Protein AF-A0A2P4XSS4-F1 (afdb_monomer)

InterPro domains:
  IPR000730 Proliferating cell nuclear antigen, PCNA [PR00339] (10-29)
  IPR000730 Proliferating cell nuclear antigen, PCNA [PR00339] (34-52)
  IPR000730 Proliferating cell nuclear antigen, PCNA [PR00339] (56-74)
  IPR000730 Proliferating cell nuclear antigen, PCNA [PTHR11352] (1-73)
  IPR000730 Proliferating cell nuclear antigen, PCNA [TIGR00590] (1-74)
  IPR022648 Proliferating cell nuclear antigen, PCNA, N-terminal [PF00705] (1-73)
  IPR022659 Proliferating cell nuclear antigen, PCNA, conserved site [PS01251] (34-57)
  IPR046938 DNA clamp superfamily [SSF55979] (1-72)

Solvent-accessible surface area (backbone atoms only — not comparable to full-atom values): 4341 Å² total; per-residue (Å²): 106,78,48,77,39,62,88,52,69,65,57,58,54,55,52,50,64,69,40,39,85,50,30,57,60,44,47,41,38,36,37,79,66,23,42,35,33,68,44,55,25,95,84,68,82,51,76,50,77,49,77,48,50,39,87,75,34,79,40,66,46,44,78,56,77,43,73,42,82,43,71,50,65,128

Mean predicted aligned error: 4.02 Å

Organism: NCBI:txid4796

Nearest PDB structures (foldseek):
  2zvv-assembly2_B  TM=9.906E-01  e=8.356E-08  Arabidopsis thaliana
  3l0x-assembly1_A  TM=9.741E-01  e=2.437E-06  Saccharomyces cerevisiae
  7bup-assembly1_C  TM=9.842E-01  e=5.260E-06  Candida albicans SC5314
  1ge8-assembly1_A  TM=9.674E-01  e=3.934E-05  Pyrococcus furiosus
  5auj-assembly1_A  TM=9.605E-01  e=8.490E-05  Pyrococcus furiosus DSM 3638

Foldseek 3Di:
DWDFAAPDPVVVVVVLVVCLVFDQKWKWKQDPQFTWTW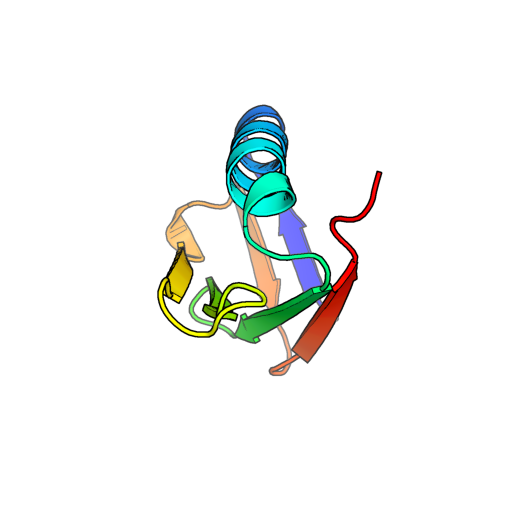DGGPVNPDIDIDTDGSVRTPDTDDPDIDIDIDGSYD

Radius of gyration: 12.58 Å; Cα contacts (8 Å, |Δi|>4): 138; chains: 1; bounding box: 31×25×30 Å

pLDDT: mean 89.77, std 5.76, range [54.47, 94.31]

Structure (mmCIF, N/CA/C/O backbone):
data_AF-A0A2P4XSS4-F1
#
_entry.id   AF-A0A2P4XSS4-F1
#
loop_
_atom_site.group_PDB
_atom_site.id
_atom_site.type_symbol
_atom_site.label_atom_id
_atom_site.label_alt_id
_atom_site.label_comp_id
_atom_site.label_asym_id
_atom_site.label_entity_id
_atom_site.label_seq_id
_atom_site.pdbx_PDB_ins_code
_atom_site.Cartn_x
_atom_site.Cartn_y
_atom_site.Cartn_z
_atom_site.occupancy
_atom_site.B_iso_or_equiv
_atom_site.auth_seq_id
_atom_site.auth_comp_id
_atom_site.auth_asym_id
_atom_site.auth_atom_id
_atom_site.pdbx_PDB_model_num
ATOM 1 N N . MET A 1 1 ? -14.449 -11.817 5.481 1.00 81.62 1 MET A N 1
ATOM 2 C CA . MET A 1 1 ? -14.878 -10.494 4.992 1.00 81.62 1 MET A CA 1
ATOM 3 C C . MET A 1 1 ? -13.734 -9.517 5.235 1.00 81.62 1 MET A C 1
ATOM 5 O O . MET A 1 1 ? -13.016 -9.695 6.217 1.00 81.62 1 MET A O 1
ATOM 9 N N . PHE A 1 2 ? -13.510 -8.573 4.319 1.00 90.12 2 PHE A N 1
ATOM 10 C CA . PHE A 1 2 ? -12.508 -7.513 4.462 1.00 90.12 2 PHE A CA 1
ATOM 11 C C . PHE A 1 2 ? -13.210 -6.160 4.362 1.00 90.12 2 PHE A C 1
ATOM 13 O O . PHE A 1 2 ? -13.976 -5.944 3.427 1.00 90.12 2 PHE A O 1
ATOM 20 N N . GLU A 1 3 ? -12.970 -5.285 5.331 1.00 91.88 3 GLU A N 1
ATOM 21 C CA . GLU A 1 3 ? -13.531 -3.940 5.375 1.00 91.88 3 GLU A CA 1
ATOM 22 C C . GLU A 1 3 ? -12.485 -2.982 5.945 1.00 91.88 3 GLU A C 1
ATOM 24 O O . GLU A 1 3 ? -11.935 -3.219 7.018 1.00 91.88 3 GLU A O 1
ATOM 29 N N . ALA A 1 4 ? -12.191 -1.904 5.222 1.00 91.44 4 ALA A N 1
ATOM 30 C CA . ALA A 1 4 ? -11.244 -0.886 5.650 1.00 91.44 4 ALA A CA 1
ATOM 31 C C . ALA A 1 4 ? -11.788 0.499 5.295 1.00 91.44 4 ALA A C 1
ATOM 33 O O . ALA A 1 4 ? -12.095 0.780 4.137 1.00 91.44 4 ALA A O 1
ATOM 34 N N . ARG A 1 5 ? -11.896 1.373 6.293 1.00 91.69 5 ARG A N 1
ATOM 35 C CA . ARG A 1 5 ? -12.392 2.740 6.162 1.00 91.69 5 ARG A CA 1
ATOM 36 C C . ARG A 1 5 ? -11.302 3.713 6.567 1.00 91.69 5 ARG A C 1
ATOM 38 O O . ARG A 1 5 ? -10.830 3.700 7.701 1.00 91.69 5 ARG A O 1
ATOM 45 N N . LEU A 1 6 ? -10.91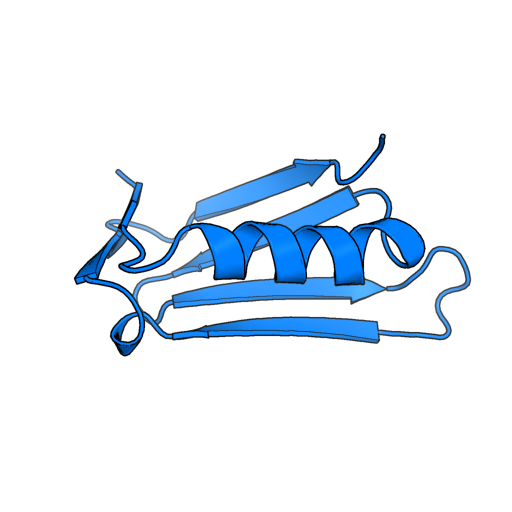5 4.567 5.630 1.00 90.06 6 LEU A N 1
ATOM 46 C CA . LEU A 1 6 ? -9.971 5.646 5.882 1.00 90.06 6 LEU A CA 1
ATOM 47 C C . LEU A 1 6 ? -10.725 6.938 6.202 1.00 90.06 6 LEU A C 1
ATOM 49 O O . LEU A 1 6 ? -11.708 7.237 5.524 1.00 90.06 6 LEU A O 1
ATOM 53 N N . PRO A 1 7 ? -10.228 7.749 7.151 1.00 87.19 7 PRO A N 1
ATOM 54 C C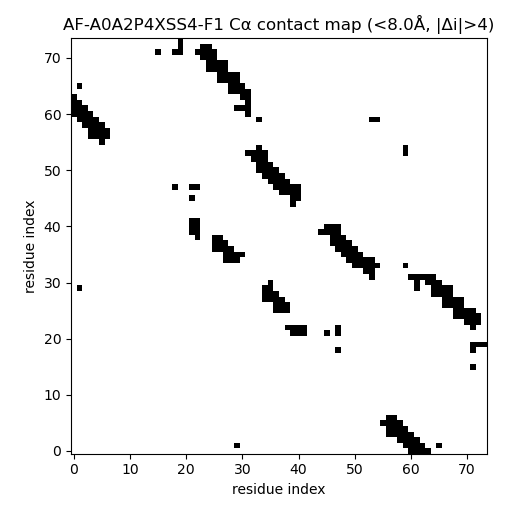A . PRO A 1 7 ? -10.819 9.053 7.446 1.00 87.19 7 PRO A CA 1
ATOM 55 C C . PRO A 1 7 ? -10.678 10.029 6.265 1.00 87.19 7 PRO A C 1
ATOM 57 O O . PRO A 1 7 ? -11.478 10.946 6.106 1.00 87.19 7 PRO A O 1
ATOM 60 N N . GLN A 1 8 ? -9.655 9.842 5.421 1.00 89.12 8 GLN A N 1
ATOM 61 C CA . GLN A 1 8 ? -9.348 10.709 4.284 1.00 89.12 8 GLN A CA 1
ATOM 62 C C . GLN A 1 8 ? -9.059 9.873 3.031 1.00 89.12 8 GLN A C 1
ATOM 64 O O . GLN A 1 8 ? -7.947 9.382 2.834 1.00 89.12 8 GLN A O 1
ATOM 69 N N . GLY A 1 9 ? -10.035 9.768 2.125 1.00 87.06 9 GLY A N 1
ATOM 70 C CA . GLY A 1 9 ? -9.880 9.024 0.863 1.00 87.06 9 GLY A CA 1
ATOM 71 C C . GLY A 1 9 ? -8.769 9.557 -0.057 1.00 87.06 9 GLY A C 1
ATOM 72 O O . GLY A 1 9 ? -8.234 8.819 -0.882 1.00 87.06 9 GLY A O 1
ATOM 73 N N . ARG A 1 10 ? -8.351 10.821 0.124 1.00 92.44 10 ARG A N 1
ATOM 74 C CA . ARG A 1 10 ? -7.229 11.429 -0.612 1.00 92.44 10 ARG A CA 1
ATOM 75 C C . ARG A 1 10 ? -5.922 10.651 -0.443 1.00 92.44 10 ARG A C 1
ATOM 77 O O . ARG A 1 10 ? -5.129 10.630 -1.378 1.00 92.44 10 ARG A O 1
ATOM 84 N N . ILE A 1 11 ? -5.709 10.012 0.708 1.00 89.94 11 ILE A N 1
ATOM 85 C CA . ILE A 1 11 ? -4.492 9.239 0.985 1.00 89.94 11 ILE A CA 1
ATOM 86 C C . ILE A 1 11 ? -4.353 8.093 -0.022 1.00 89.94 11 ILE A C 1
ATOM 88 O O . ILE A 1 11 ? -3.307 7.964 -0.648 1.00 89.94 11 ILE A O 1
ATOM 92 N N . VAL A 1 12 ? -5.425 7.327 -0.256 1.00 88.25 12 VAL A N 1
ATOM 93 C CA . VAL A 1 12 ? -5.418 6.230 -1.240 1.00 88.25 12 VAL A CA 1
ATOM 94 C C . VAL A 1 12 ? -5.114 6.759 -2.633 1.00 88.25 12 VAL A C 1
ATOM 96 O O . VAL A 1 12 ? -4.282 6.190 -3.328 1.00 88.25 12 VAL A O 1
ATOM 99 N N . LYS A 1 13 ? -5.731 7.882 -3.022 1.00 89.62 13 LYS A N 1
ATOM 100 C CA . LYS A 1 13 ? -5.480 8.498 -4.329 1.00 89.62 13 LYS A CA 1
ATOM 101 C C . LYS A 1 13 ? -4.006 8.864 -4.508 1.00 89.62 13 LYS A C 1
ATOM 103 O O . LYS A 1 13 ? -3.433 8.543 -5.536 1.00 89.62 13 LYS A O 1
ATOM 108 N N . LEU A 1 14 ? -3.393 9.508 -3.515 1.00 90.94 14 LEU A N 1
ATOM 109 C CA . LEU A 1 14 ? -1.979 9.890 -3.581 1.00 90.94 14 LEU A CA 1
ATOM 110 C C . LEU A 1 14 ? -1.049 8.671 -3.637 1.00 90.94 14 LEU A C 1
ATOM 112 O O . LEU A 1 14 ? -0.066 8.703 -4.366 1.00 90.94 14 LEU A O 1
ATOM 116 N N . ILE A 1 15 ? -1.370 7.602 -2.902 1.00 89.44 15 ILE A N 1
ATOM 117 C CA . ILE A 1 15 ? -0.604 6.348 -2.928 1.00 89.44 15 ILE A CA 1
ATOM 118 C C . ILE A 1 15 ? -0.684 5.699 -4.314 1.00 89.44 15 ILE A C 1
ATOM 120 O O . ILE A 1 15 ? 0.347 5.364 -4.887 1.00 89.44 15 ILE A O 1
ATOM 124 N N . VAL A 1 16 ? -1.888 5.565 -4.878 1.00 88.69 16 VAL A N 1
ATOM 125 C CA . VAL A 1 16 ? -2.083 4.970 -6.210 1.00 88.69 16 VAL A CA 1
ATOM 126 C C . VAL A 1 16 ? -1.390 5.804 -7.290 1.00 88.69 16 VAL A C 1
ATOM 128 O O . VAL A 1 16 ? -0.694 5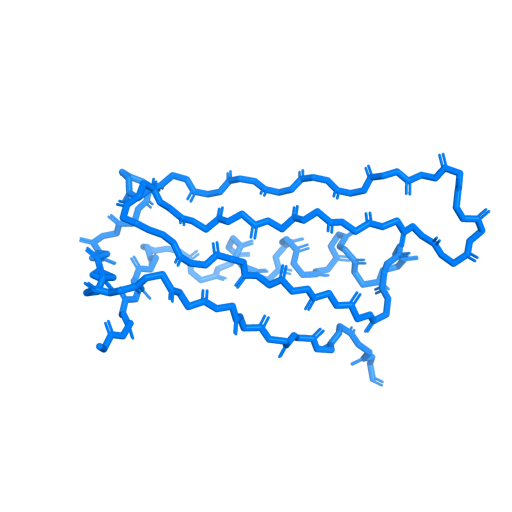.243 -8.129 1.00 88.69 16 VAL A O 1
ATOM 131 N N . GLU A 1 17 ? -1.502 7.135 -7.236 1.00 89.56 17 GLU A N 1
ATOM 132 C CA . GLU A 1 17 ? -0.801 8.043 -8.157 1.00 89.56 17 GLU A CA 1
ATOM 133 C C . GLU A 1 17 ? 0.725 7.915 -8.067 1.00 89.56 17 GLU A C 1
ATOM 135 O O . GLU A 1 17 ? 1.392 7.956 -9.091 1.00 89.56 17 GLU A O 1
ATOM 140 N N . ALA A 1 18 ? 1.287 7.716 -6.871 1.00 88.88 18 ALA A N 1
ATOM 141 C CA . ALA A 1 18 ? 2.728 7.512 -6.708 1.00 88.88 18 ALA A CA 1
ATOM 142 C C . ALA A 1 18 ? 3.206 6.137 -7.210 1.00 88.88 18 ALA A C 1
ATOM 144 O O . ALA A 1 18 ? 4.377 5.975 -7.544 1.00 88.88 18 ALA A O 1
ATOM 145 N N . MET A 1 19 ? 2.320 5.137 -7.234 1.00 88.12 19 MET A N 1
ATOM 146 C CA . MET A 1 19 ? 2.655 3.760 -7.607 1.00 88.12 19 MET A CA 1
ATOM 147 C C . MET A 1 19 ? 2.426 3.460 -9.091 1.00 88.12 19 MET A C 1
ATOM 149 O O . MET A 1 19 ? 3.145 2.631 -9.645 1.00 88.12 19 MET A O 1
ATO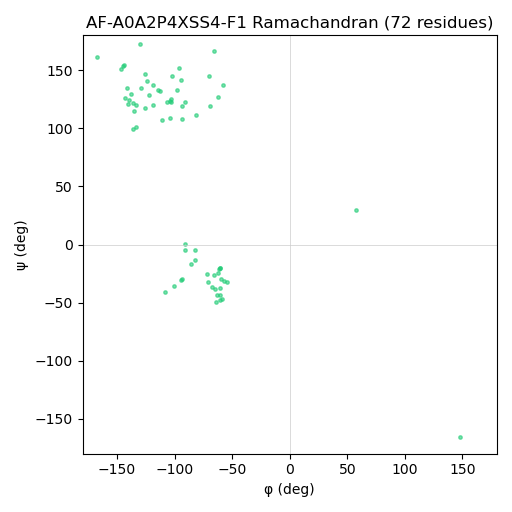M 153 N N . LYS A 1 20 ? 1.461 4.123 -9.743 1.00 86.69 20 LYS A N 1
ATOM 154 C CA . LYS A 1 20 ? 1.063 3.826 -11.133 1.00 86.69 20 LYS A CA 1
ATOM 155 C C . LYS A 1 20 ? 2.200 3.974 -12.152 1.00 86.69 20 LYS A C 1
ATOM 157 O O . LYS A 1 20 ? 2.201 3.276 -13.158 1.00 86.69 20 LYS A O 1
ATOM 162 N N . ASP A 1 21 ? 3.158 4.863 -11.883 1.00 85.94 21 ASP A N 1
ATOM 163 C CA . ASP A 1 21 ? 4.284 5.129 -12.786 1.00 85.94 21 ASP A CA 1
ATOM 164 C C . ASP A 1 21 ? 5.414 4.093 -12.629 1.00 85.94 21 ASP A C 1
ATOM 166 O O . ASP A 1 21 ? 6.312 4.026 -13.465 1.00 85.94 21 ASP A O 1
ATOM 170 N N . LEU A 1 22 ? 5.383 3.287 -11.559 1.00 87.44 22 LEU A N 1
ATOM 171 C CA . LEU A 1 22 ? 6.415 2.296 -11.237 1.00 87.44 22 LEU A CA 1
ATOM 172 C C . LEU A 1 22 ? 5.941 0.860 -11.461 1.00 87.44 22 LEU A C 1
ATOM 174 O O . LEU A 1 22 ? 6.706 0.033 -11.953 1.00 87.44 22 LEU A O 1
ATOM 178 N N . ILE A 1 23 ? 4.696 0.553 -11.091 1.00 87.94 23 ILE A N 1
ATOM 179 C CA . ILE A 1 23 ? 4.126 -0.794 -11.179 1.00 87.94 23 ILE A CA 1
ATOM 180 C C . ILE A 1 23 ? 2.843 -0.756 -12.010 1.00 87.94 23 ILE A C 1
ATOM 182 O O . ILE A 1 23 ? 2.053 0.179 -11.882 1.00 87.94 23 ILE A O 1
ATOM 186 N N . SER A 1 24 ? 2.622 -1.767 -12.853 1.00 87.19 24 SER A N 1
ATOM 187 C CA . SER A 1 24 ? 1.390 -1.915 -13.654 1.00 87.19 24 SER A CA 1
ATOM 188 C C . SER A 1 24 ? 0.350 -2.813 -12.978 1.00 87.19 24 SER A C 1
ATOM 190 O O . SER A 1 24 ? -0.857 -2.625 -13.147 1.00 87.19 24 SER A O 1
ATOM 192 N N . GLU A 1 25 ? 0.824 -3.780 -12.198 1.00 88.25 25 GLU A N 1
ATOM 193 C CA . GLU A 1 25 ? 0.022 -4.705 -11.408 1.00 88.25 25 GLU A CA 1
ATOM 194 C C . GLU A 1 25 ? 0.731 -5.018 -10.086 1.00 88.25 25 GLU A C 1
ATOM 196 O O . GLU A 1 25 ? 1.956 -4.909 -9.960 1.00 88.25 25 GLU A O 1
ATOM 201 N N . GLY A 1 26 ? -0.047 -5.380 -9.073 1.00 89.31 26 GLY A N 1
ATOM 202 C CA . GLY A 1 26 ? 0.485 -5.761 -7.775 1.00 89.31 26 GLY A CA 1
ATOM 203 C C . GLY A 1 26 ? -0.565 -6.414 -6.894 1.00 89.31 26 GLY A C 1
ATOM 204 O O . GLY A 1 26 ? -1.765 -6.266 -7.107 1.00 89.31 26 GLY A O 1
ATOM 205 N N . ASN A 1 27 ? -0.099 -7.128 -5.876 1.00 92.19 27 ASN A N 1
ATOM 206 C CA . ASN A 1 27 ? -0.963 -7.745 -4.881 1.00 92.19 27 ASN A CA 1
ATOM 207 C C . ASN A 1 27 ? -0.923 -6.924 -3.592 1.00 92.19 27 ASN A C 1
ATOM 209 O O . ASN A 1 27 ? 0.150 -6.665 -3.044 1.00 92.19 27 ASN A O 1
ATOM 213 N N . ILE A 1 28 ? -2.095 -6.503 -3.117 1.00 92.81 28 ILE A N 1
ATOM 214 C CA . ILE A 1 28 ? -2.262 -5.909 -1.792 1.00 92.81 28 ILE A C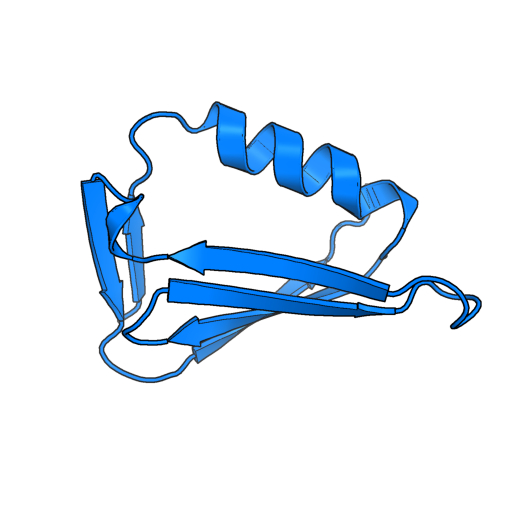A 1
ATOM 215 C C . ILE A 1 28 ? -2.646 -7.024 -0.822 1.00 92.81 28 ILE A C 1
ATOM 217 O O . ILE A 1 28 ? -3.775 -7.522 -0.827 1.00 92.81 28 ILE A O 1
ATOM 221 N N . ASP A 1 29 ? -1.714 -7.381 0.046 1.00 94.12 29 ASP A N 1
ATOM 222 C CA . ASP A 1 29 ? -1.909 -8.350 1.108 1.00 94.12 29 ASP A CA 1
ATOM 223 C C . ASP A 1 29 ? -2.597 -7.693 2.305 1.00 94.12 29 ASP A C 1
ATOM 225 O O . ASP A 1 29 ? -2.046 -6.852 3.018 1.00 94.12 29 ASP A O 1
ATOM 229 N N . CYS A 1 30 ? -3.838 -8.100 2.532 1.00 94.19 30 CYS A N 1
ATOM 230 C CA . CYS A 1 30 ? -4.662 -7.689 3.652 1.00 94.19 30 CYS A CA 1
ATOM 231 C C . CYS A 1 30 ? -4.502 -8.698 4.787 1.00 94.19 30 CYS A C 1
ATOM 233 O O . CYS A 1 30 ? -4.863 -9.868 4.653 1.00 94.19 30 CYS A O 1
ATOM 235 N N . THR A 1 31 ? -4.011 -8.244 5.934 1.00 93.94 31 THR A N 1
ATOM 236 C CA . THR A 1 31 ? -3.797 -9.070 7.131 1.00 93.94 31 THR A CA 1
ATOM 237 C C . THR A 1 31 ? -4.404 -8.391 8.352 1.00 93.94 31 THR A C 1
ATOM 239 O O . THR A 1 31 ? -4.814 -7.242 8.291 1.00 93.94 31 THR A O 1
ATOM 242 N N . LYS A 1 32 ? -4.446 -9.052 9.511 1.00 92.88 32 LYS A N 1
ATOM 243 C CA . LYS A 1 32 ? -4.965 -8.411 10.735 1.00 92.88 32 LYS A CA 1
ATOM 244 C C . LYS A 1 32 ? -4.154 -7.190 11.191 1.00 92.88 32 LYS A C 1
ATOM 246 O O . LYS A 1 32 ? -4.703 -6.346 11.889 1.00 92.88 32 LYS A O 1
ATOM 251 N N . SER A 1 33 ? -2.876 -7.098 10.821 1.00 92.94 33 SER A N 1
ATOM 252 C CA . SER A 1 33 ? -2.006 -5.973 11.185 1.00 92.94 33 SER A CA 1
ATOM 253 C C . SER A 1 33 ? -2.112 -4.789 10.220 1.00 92.94 33 SER A C 1
ATOM 255 O O . SER A 1 33 ? -1.707 -3.680 10.577 1.00 92.94 33 SER A O 1
ATOM 257 N N . GLY A 1 34 ? -2.671 -4.986 9.023 1.00 93.31 34 GLY A N 1
ATOM 258 C CA . GLY A 1 34 ? -2.819 -3.935 8.024 1.00 93.31 34 GLY A CA 1
ATOM 259 C C . GLY A 1 34 ? -2.732 -4.431 6.583 1.00 93.31 34 GLY A C 1
ATOM 260 O O . GLY A 1 34 ? -2.812 -5.630 6.303 1.00 93.31 34 GLY A O 1
ATOM 261 N N . LEU A 1 35 ? -2.571 -3.471 5.675 1.00 93.50 35 LEU A N 1
ATO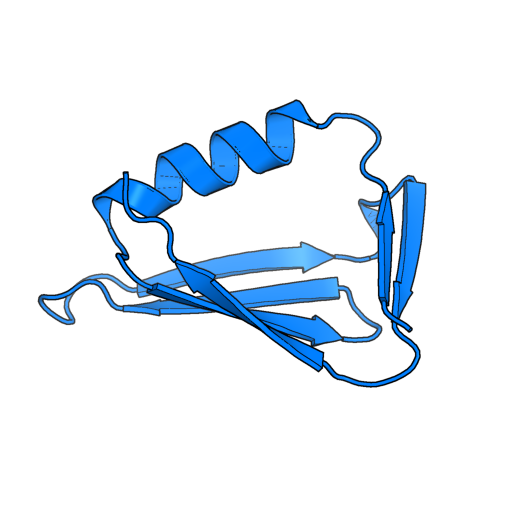M 262 C CA . LEU A 1 35 ? -2.343 -3.687 4.249 1.00 93.50 35 LEU A CA 1
ATOM 263 C C . LEU A 1 35 ? -0.856 -3.588 3.937 1.00 93.50 35 LEU A C 1
ATOM 265 O O . LEU A 1 35 ? -0.209 -2.618 4.338 1.00 93.50 35 LEU A O 1
ATOM 269 N N . ALA A 1 36 ? -0.342 -4.546 3.181 1.00 94.19 36 ALA A N 1
ATOM 270 C CA . ALA A 1 36 ? 1.004 -4.513 2.641 1.00 94.19 36 ALA A CA 1
ATOM 271 C C . ALA A 1 36 ? 0.968 -4.710 1.124 1.00 94.19 36 ALA A C 1
ATOM 273 O O . ALA A 1 36 ? 0.112 -5.419 0.610 1.00 94.19 36 ALA A O 1
ATOM 274 N N . LEU A 1 37 ? 1.892 -4.083 0.407 1.00 93.12 37 LEU A N 1
ATOM 275 C CA . LEU A 1 37 ? 2.156 -4.390 -0.994 1.00 93.12 37 LEU A CA 1
ATOM 276 C C . LEU A 1 37 ? 3.653 -4.314 -1.223 1.00 93.12 37 LEU A C 1
ATOM 278 O O . LEU A 1 37 ? 4.305 -3.359 -0.800 1.00 93.12 37 LEU A O 1
ATOM 282 N N . GLN A 1 38 ? 4.179 -5.310 -1.924 1.00 92.62 38 GLN A N 1
ATOM 283 C CA . GLN A 1 38 ? 5.555 -5.318 -2.378 1.00 92.62 38 GLN A CA 1
ATOM 284 C C . GLN A 1 38 ? 5.587 -5.736 -3.842 1.00 92.62 38 GLN A C 1
ATOM 286 O O . GLN A 1 38 ? 5.126 -6.820 -4.189 1.00 92.62 38 GLN A O 1
ATOM 291 N N . SER A 1 39 ? 6.108 -4.866 -4.702 1.00 91.38 39 SER A N 1
ATOM 292 C CA . SER A 1 39 ? 6.242 -5.151 -6.129 1.00 91.38 39 SER A CA 1
ATOM 293 C C . SER A 1 39 ? 7.488 -4.472 -6.690 1.00 91.38 39 SER A C 1
ATOM 295 O O . SER A 1 39 ? 7.947 -3.457 -6.161 1.00 91.38 39 SER A O 1
ATOM 297 N N . MET A 1 40 ? 8.070 -5.074 -7.721 1.00 91.38 40 MET A N 1
ATOM 298 C CA . MET A 1 40 ? 9.196 -4.505 -8.455 1.00 91.38 40 MET A CA 1
ATOM 299 C C . MET A 1 40 ? 8.682 -3.784 -9.696 1.00 91.38 40 MET A C 1
ATOM 301 O O . MET A 1 40 ? 7.647 -4.151 -10.250 1.00 91.38 40 MET A O 1
ATOM 305 N N . ASP A 1 41 ? 9.416 -2.771 -10.135 1.00 89.88 41 ASP A N 1
ATOM 306 C CA . ASP A 1 41 ? 9.170 -2.160 -11.434 1.00 89.88 41 ASP A CA 1
ATOM 307 C C . ASP A 1 41 ? 9.475 -3.143 -12.580 1.00 89.88 41 ASP A C 1
ATOM 309 O O . ASP A 1 41 ? 10.141 -4.163 -12.391 1.00 89.88 41 ASP A O 1
ATOM 313 N N . GLY A 1 42 ? 9.029 -2.821 -13.797 1.00 84.75 42 GLY A N 1
ATOM 314 C CA . GLY A 1 42 ? 9.226 -3.691 -14.964 1.00 84.75 42 GLY A CA 1
ATOM 315 C C . GLY A 1 42 ? 10.694 -3.966 -15.323 1.00 84.75 42 GLY A C 1
ATOM 316 O O . GLY A 1 42 ? 10.972 -4.949 -16.007 1.00 84.75 42 GLY A O 1
ATOM 317 N N . SER A 1 43 ? 11.641 -3.134 -14.866 1.00 90.44 43 SER A N 1
ATOM 318 C CA . SER A 1 43 ? 13.079 -3.370 -15.052 1.00 90.44 43 SER A CA 1
ATOM 319 C C . SER A 1 43 ? 13.738 -4.152 -13.908 1.00 90.44 43 SER A C 1
ATOM 321 O O . SER A 1 43 ? 14.912 -4.506 -14.015 1.00 90.44 43 SER A O 1
ATOM 323 N N . HIS A 1 44 ? 12.995 -4.459 -12.838 1.00 86.81 44 HIS A N 1
ATOM 324 C CA . HIS A 1 44 ? 13.478 -5.122 -11.623 1.00 86.81 44 HIS A CA 1
ATOM 325 C C . HIS A 1 44 ? 14.631 -4.390 -10.909 1.00 86.81 44 HIS A C 1
ATOM 327 O O . HIS A 1 44 ? 15.458 -5.015 -10.241 1.00 86.81 44 HIS A O 1
ATOM 333 N N . VAL A 1 45 ? 14.687 -3.062 -11.023 1.00 92.88 45 VAL A N 1
ATOM 334 C CA . VAL A 1 45 ? 15.708 -2.209 -10.388 1.00 92.88 45 VAL A CA 1
ATOM 335 C C . VAL A 1 45 ? 15.169 -1.541 -9.124 1.00 92.88 45 VAL A C 1
ATOM 337 O O . VAL A 1 45 ? 15.894 -1.369 -8.144 1.00 92.88 45 VAL A O 1
ATOM 340 N N . SER A 1 46 ? 13.894 -1.169 -9.131 1.00 90.00 46 SER A N 1
ATOM 341 C CA . SER A 1 46 ? 13.231 -0.423 -8.070 1.00 90.00 46 SER A CA 1
ATOM 342 C C . SER A 1 46 ? 12.179 -1.287 -7.390 1.00 90.00 46 SER A C 1
ATOM 344 O O . SER A 1 46 ? 11.338 -1.908 -8.037 1.00 90.00 46 SER A O 1
ATOM 346 N N . LEU A 1 47 ? 12.203 -1.295 -6.058 1.00 91.62 47 LEU A N 1
ATOM 347 C CA . LEU A 1 47 ? 11.221 -1.999 -5.246 1.00 91.62 47 LEU A CA 1
ATOM 348 C C . LEU A 1 47 ? 10.268 -1.003 -4.589 1.00 91.62 47 LEU A C 1
ATOM 350 O O . LEU A 1 47 ? 10.687 -0.134 -3.824 1.00 91.62 47 LEU A O 1
ATOM 354 N N . VAL A 1 48 ? 8.976 -1.175 -4.847 1.00 91.31 48 VAL A N 1
ATOM 355 C CA . VAL A 1 48 ? 7.903 -0.470 -4.152 1.00 91.31 48 VAL A CA 1
ATOM 356 C C . VAL A 1 48 ? 7.483 -1.308 -2.951 1.00 91.31 48 VAL A C 1
ATOM 358 O O . VAL A 1 48 ? 7.096 -2.465 -3.103 1.00 91.31 48 VAL A O 1
ATOM 361 N N . SER A 1 49 ? 7.553 -0.720 -1.756 1.00 92.62 49 SER A N 1
ATOM 362 C CA . SER A 1 49 ? 7.058 -1.315 -0.512 1.00 92.62 49 SER A CA 1
ATOM 363 C C . SER A 1 49 ? 6.089 -0.353 0.165 1.00 92.62 49 SER A C 1
ATOM 365 O O . SER A 1 49 ? 6.460 0.761 0.538 1.00 92.62 49 SER A O 1
ATOM 367 N N . LEU A 1 50 ? 4.836 -0.779 0.300 1.00 91.88 50 LEU A N 1
ATOM 368 C CA . LEU A 1 50 ? 3.764 -0.046 0.962 1.00 91.88 50 LEU A CA 1
ATOM 369 C C . LEU A 1 50 ? 3.332 -0.814 2.211 1.00 91.88 50 LEU A C 1
ATOM 371 O O . LEU A 1 50 ? 3.058 -2.009 2.142 1.00 91.88 50 LEU A O 1
ATOM 375 N N . LEU A 1 51 ? 3.201 -0.105 3.333 1.00 93.75 51 LEU A N 1
ATOM 376 C CA . LEU A 1 51 ? 2.633 -0.636 4.569 1.00 93.75 51 LEU A CA 1
ATOM 377 C C . LEU A 1 51 ? 1.655 0.375 5.172 1.00 93.75 51 LEU A C 1
ATOM 379 O O . LEU A 1 51 ? 2.056 1.442 5.635 1.00 93.75 51 LEU A O 1
ATOM 383 N N . LEU A 1 52 ? 0.377 0.009 5.224 1.00 92.38 52 LEU A N 1
ATOM 384 C CA . LEU A 1 52 ? -0.664 0.750 5.931 1.00 92.38 52 LEU A CA 1
ATOM 385 C C . LEU A 1 52 ? -1.106 -0.069 7.139 1.00 92.38 52 LEU A C 1
ATOM 387 O O . LEU A 1 52 ? -1.785 -1.085 7.001 1.00 92.38 52 LEU A O 1
ATOM 391 N N . ARG A 1 53 ? -0.717 0.371 8.336 1.00 94.31 53 ARG A N 1
ATOM 392 C CA . ARG A 1 53 ? -1.088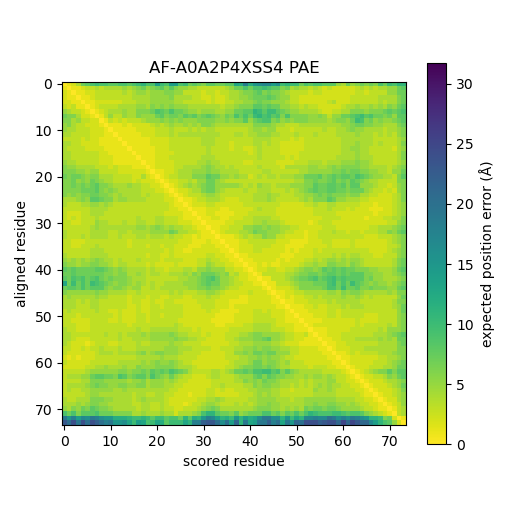 -0.306 9.585 1.00 94.31 53 ARG A CA 1
ATOM 393 C C . ARG A 1 53 ? -2.576 -0.140 9.876 1.00 94.31 53 ARG A C 1
ATOM 395 O O . ARG A 1 53 ? -3.129 0.931 9.639 1.00 94.31 53 ARG A O 1
ATOM 402 N N . ALA A 1 54 ? -3.192 -1.172 10.451 1.00 92.94 54 ALA A N 1
ATOM 403 C CA . ALA A 1 54 ? -4.609 -1.183 10.824 1.00 92.94 54 ALA A CA 1
ATOM 404 C C . ALA A 1 54 ? -5.004 -0.000 11.734 1.00 92.94 54 ALA A C 1
ATOM 406 O O . ALA A 1 54 ? -6.098 0.534 11.602 1.00 92.94 54 ALA A O 1
ATOM 407 N N . GLU A 1 55 ? -4.088 0.465 12.590 1.00 92.62 55 GLU A N 1
ATOM 408 C CA . GLU A 1 55 ? -4.271 1.629 13.476 1.00 92.62 55 GLU A CA 1
ATOM 409 C C . GLU A 1 55 ? -4.518 2.954 12.731 1.00 92.62 55 GLU A C 1
ATOM 411 O O . GLU A 1 55 ? -5.042 3.898 13.311 1.00 92.62 55 GLU A O 1
ATOM 416 N N . GLY A 1 56 ? -4.130 3.048 11.453 1.00 88.88 56 GLY A N 1
ATOM 417 C CA . GLY A 1 56 ? -4.335 4.244 10.630 1.00 88.88 56 GLY A CA 1
ATOM 418 C C . GLY A 1 56 ? -5.731 4.352 10.005 1.00 88.88 56 GLY A C 1
ATOM 419 O O . GLY A 1 56 ? -6.030 5.348 9.345 1.00 88.88 56 GLY A O 1
ATOM 420 N N . PHE A 1 57 ? -6.576 3.335 10.175 1.00 92.25 57 PHE A N 1
ATOM 421 C CA . PHE A 1 57 ? -7.929 3.283 9.629 1.00 92.25 57 PHE A CA 1
ATOM 422 C C . PHE A 1 57 ? -8.958 3.601 10.723 1.00 92.25 57 PHE A C 1
ATOM 424 O O . PHE A 1 57 ? -8.798 3.211 11.874 1.00 92.25 57 PHE A O 1
ATOM 431 N N . GLU A 1 58 ? -10.050 4.275 10.354 1.00 93.88 58 GLU A N 1
ATOM 432 C CA . GLU A 1 58 ? -11.192 4.524 11.250 1.00 93.88 58 GLU A CA 1
ATOM 433 C C . GLU A 1 58 ? -11.923 3.211 11.574 1.00 93.88 58 GLU A C 1
ATOM 435 O O . GLU A 1 58 ? -12.371 2.980 12.694 1.00 93.88 58 GLU A O 1
ATOM 440 N N . HIS A 1 59 ? -12.008 2.326 10.581 1.00 92.25 59 HIS A N 1
ATOM 441 C CA . HIS A 1 59 ? -12.505 0.968 10.738 1.00 92.25 59 HIS A CA 1
ATOM 442 C C . HIS A 1 59 ? -11.611 0.020 9.946 1.00 92.25 59 HIS A C 1
ATOM 444 O O . HIS A 1 59 ? -11.351 0.268 8.771 1.00 92.25 59 HIS A O 1
ATOM 450 N N . TYR A 1 60 ? -11.144 -1.060 10.567 1.00 93.62 60 TYR A N 1
ATOM 451 C CA . TYR A 1 60 ? -10.371 -2.093 9.886 1.00 93.62 60 TYR A CA 1
ATOM 452 C C . TYR A 1 60 ? -10.785 -3.470 10.385 1.00 93.62 60 TYR A C 1
ATOM 454 O O . TYR A 1 60 ? -10.668 -3.782 11.570 1.00 93.62 60 TYR A O 1
ATOM 462 N N . ARG A 1 61 ? -11.247 -4.312 9.466 1.00 93.00 61 ARG A N 1
ATOM 463 C CA . ARG A 1 61 ? -11.650 -5.684 9.729 1.00 93.00 61 ARG A CA 1
ATOM 464 C C . ARG A 1 61 ? -11.098 -6.596 8.646 1.00 93.00 61 ARG A C 1
ATOM 466 O O . ARG A 1 61 ? -11.411 -6.456 7.468 1.00 93.00 61 ARG A O 1
ATOM 473 N N . CYS A 1 62 ? -10.318 -7.580 9.070 1.00 92.62 62 CYS A N 1
ATOM 474 C CA . CYS A 1 62 ? -9.762 -8.610 8.207 1.00 92.62 62 CYS A CA 1
ATOM 475 C C . CYS A 1 62 ? -9.912 -9.968 8.907 1.00 92.62 62 CYS A C 1
ATOM 477 O O . CYS A 1 62 ? -9.153 -10.300 9.819 1.00 92.62 62 CYS A O 1
ATOM 479 N N . ASP A 1 63 ? -10.941 -10.742 8.539 1.00 90.75 63 ASP A N 1
ATOM 480 C CA . ASP A 1 63 ? -11.229 -12.015 9.223 1.00 90.75 63 ASP A CA 1
ATOM 481 C C . ASP A 1 63 ? -10.179 -13.100 8.903 1.00 90.75 63 ASP A C 1
ATOM 483 O O . ASP A 1 63 ? -9.895 -13.972 9.726 1.00 90.75 63 ASP A O 1
ATOM 487 N N . ARG A 1 64 ? -9.620 -13.060 7.688 1.00 91.75 64 ARG A N 1
ATOM 488 C CA . ARG A 1 64 ? -8.616 -13.987 7.148 1.00 91.75 64 ARG A CA 1
ATOM 489 C C . ARG A 1 64 ? -7.664 -13.204 6.260 1.00 91.75 64 ARG A C 1
ATOM 491 O O . ARG A 1 64 ? -8.088 -12.212 5.678 1.00 91.75 64 ARG A O 1
ATOM 498 N N . ASN A 1 65 ? -6.433 -13.685 6.112 1.00 92.62 65 ASN A N 1
ATOM 499 C CA . ASN A 1 65 ? -5.493 -13.081 5.176 1.00 92.62 65 ASN A CA 1
ATOM 500 C C . ASN A 1 65 ? -6.046 -13.206 3.752 1.00 92.62 65 ASN A C 1
ATOM 502 O O . ASN A 1 65 ? -6.435 -14.297 3.331 1.00 92.62 65 ASN A O 1
ATOM 506 N N . ILE A 1 66 ? -6.116 -12.082 3.048 1.00 93.06 66 ILE A N 1
ATOM 507 C CA . ILE A 1 66 ? -6.650 -11.979 1.689 1.00 93.06 66 ILE A CA 1
ATOM 508 C C . ILE A 1 66 ? -5.613 -11.237 0.860 1.00 93.06 66 ILE A C 1
ATOM 510 O O . ILE A 1 66 ? -5.109 -10.212 1.302 1.00 93.06 66 ILE A O 1
ATOM 514 N N . SER A 1 67 ? -5.317 -11.735 -0.335 1.00 92.88 67 SER A N 1
ATOM 515 C CA . SER A 1 67 ? -4.484 -11.024 -1.302 1.00 92.88 67 SER A CA 1
ATOM 516 C C . SER A 1 67 ? -5.391 -10.453 -2.389 1.00 92.88 67 SER A C 1
ATOM 518 O O . SER A 1 67 ? -6.193 -11.183 -2.977 1.00 92.88 67 SER A O 1
ATOM 520 N N . LEU A 1 68 ? -5.335 -9.139 -2.589 1.00 90.38 68 LEU A N 1
ATOM 521 C CA . LEU A 1 68 ? -6.129 -8.417 -3.578 1.00 90.38 68 LEU A CA 1
ATOM 522 C C . LEU A 1 68 ? -5.232 -8.063 -4.762 1.00 90.38 68 LEU A C 1
ATOM 524 O O . LEU A 1 68 ? -4.379 -7.186 -4.641 1.00 90.38 68 LEU A O 1
ATOM 528 N N . GLY A 1 69 ? -5.436 -8.724 -5.901 1.00 91.06 69 GLY A N 1
ATOM 529 C CA . GLY A 1 69 ? -4.790 -8.334 -7.152 1.00 91.06 69 GLY A CA 1
ATOM 530 C C . GLY A 1 69 ? -5.361 -7.007 -7.640 1.00 91.06 69 GLY A C 1
ATOM 531 O O . GLY A 1 69 ? -6.565 -6.901 -7.879 1.00 91.06 69 GLY A O 1
ATOM 532 N N . VAL A 1 70 ? -4.509 -5.995 -7.757 1.00 88.31 70 VAL A N 1
ATOM 533 C CA . VAL A 1 70 ? -4.865 -4.673 -8.268 1.00 88.31 70 VAL A CA 1
ATOM 534 C C . VAL A 1 70 ? -4.063 -4.369 -9.520 1.00 88.31 70 VAL A C 1
ATOM 536 O O . VAL A 1 70 ? -2.857 -4.605 -9.589 1.00 88.31 70 VAL A O 1
ATOM 539 N N . GLN A 1 71 ? -4.750 -3.805 -10.504 1.00 86.12 71 GLN A N 1
ATOM 540 C CA . GLN A 1 71 ? -4.126 -3.231 -11.680 1.00 86.12 71 GLN A CA 1
ATOM 541 C C . GLN A 1 71 ? -4.132 -1.712 -11.510 1.00 86.12 71 GLN A C 1
ATOM 543 O O . GLN A 1 71 ? -5.180 -1.108 -11.288 1.00 86.12 71 GLN A O 1
ATOM 548 N N 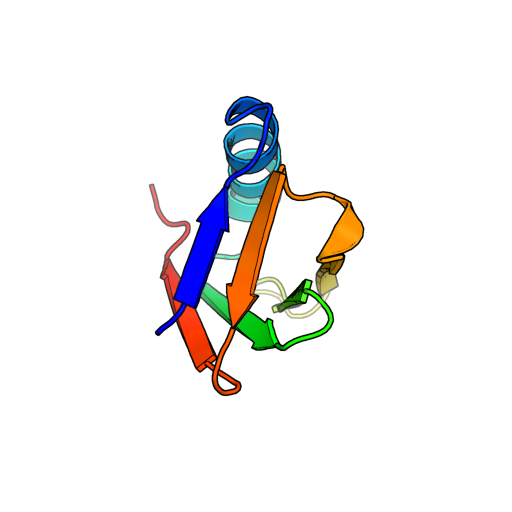. THR A 1 72 ? -2.952 -1.106 -11.563 1.00 79.12 72 THR A N 1
ATOM 549 C CA . THR A 1 72 ? -2.742 0.348 -11.451 1.00 79.12 72 THR A CA 1
ATOM 550 C C . THR A 1 72 ? -2.772 1.039 -12.816 1.00 79.12 72 THR A C 1
ATOM 552 O O . THR A 1 72 ? -2.600 2.256 -12.889 1.00 79.12 72 THR A O 1
ATOM 555 N N . ALA A 1 73 ? -2.989 0.271 -13.891 1.00 66.38 73 ALA A N 1
ATOM 556 C CA . ALA A 1 73 ? -3.050 0.756 -15.262 1.00 66.38 73 ALA A CA 1
ATOM 557 C C . ALA A 1 73 ? -4.134 1.831 -15.447 1.00 66.38 73 ALA A C 1
ATOM 559 O O . ALA A 1 73 ? -5.245 1.715 -14.925 1.00 66.38 73 ALA A O 1
ATOM 560 N N . SER A 1 74 ? -3.760 2.877 -16.187 1.00 54.47 74 SER A N 1
ATOM 561 C CA . SER A 1 74 ? -4.655 3.943 -16.656 1.00 54.47 74 SER A CA 1
ATOM 562 C C . SER A 1 74 ? -5.587 3.468 -17.764 1.00 54.47 74 SER A C 1
ATOM 564 O O . SER A 1 74 ? -5.154 2.608 -18.563 1.00 54.47 74 SER A O 1
#

Secondary structure (DSSP, 8-state):
-EEEE-S-THHHHHHHHHHTTT-SEEEEEEETTEEEEEEE-TTSS-EEEEEEEGGGSSEEEESS-EEEEEE---

Sequence (74 aa):
MFEARLPQGRIVKLIVEAMKDLISEGNIDCTKSGLALQSMDGSHVSLVSLLLRAEGFEHYRCDRNISLGVQTAS